Protein AF-A0AB37Q6A2-F1 (afdb_monomer)

Radius of gyration: 14.56 Å; Cα contacts (8 Å, |Δi|>4): 62; chains: 1; bounding box: 31×30×47 Å

Mean predicted aligned error: 4.29 Å

Organism: Pseudomonas cannabina (NCBI:txid86840)

Structure (mmCIF, N/CA/C/O backbone):
data_AF-A0AB37Q6A2-F1
#
_entry.id   AF-A0AB37Q6A2-F1
#
loop_
_atom_site.group_PDB
_atom_site.id
_atom_site.type_symbol
_atom_site.label_atom_id
_atom_site.label_alt_id
_atom_site.label_comp_id
_atom_site.label_asym_id
_atom_site.label_entity_id
_atom_site.label_seq_id
_atom_site.pdbx_PDB_ins_code
_atom_site.Cartn_x
_atom_site.Cartn_y
_atom_site.Cartn_z
_atom_site.occupancy
_atom_site.B_iso_or_equiv
_atom_site.auth_seq_id
_atom_site.auth_comp_id
_atom_site.auth_asym_id
_atom_site.auth_atom_id
_atom_site.pdbx_PDB_model_num
ATOM 1 N N . MET A 1 1 ? 8.522 12.991 -20.039 1.00 62.66 1 MET A N 1
ATOM 2 C CA . MET A 1 1 ? 8.979 12.088 -18.965 1.00 62.66 1 MET A CA 1
ATOM 3 C C . MET A 1 1 ? 8.057 12.340 -17.795 1.00 62.66 1 MET A C 1
ATOM 5 O O . MET A 1 1 ? 7.852 13.504 -17.479 1.00 62.66 1 MET A O 1
ATOM 9 N N . LEU A 1 2 ? 7.391 11.313 -17.273 1.00 81.38 2 LEU A N 1
ATOM 10 C CA . LEU A 1 2 ? 6.538 11.505 -16.109 1.00 81.38 2 LEU A CA 1
ATOM 11 C C . LEU A 1 2 ? 7.452 11.655 -14.895 1.00 81.38 2 LEU A C 1
ATOM 13 O O . LEU A 1 2 ? 8.230 10.747 -14.617 1.00 81.38 2 LEU A O 1
ATOM 17 N N . ASP A 1 3 ? 7.410 12.824 -14.267 1.00 86.38 3 ASP A N 1
ATOM 18 C CA . ASP A 1 3 ? 8.302 13.168 -13.167 1.00 86.38 3 ASP A CA 1
ATOM 19 C C . ASP A 1 3 ? 7.565 13.036 -11.831 1.00 86.38 3 ASP A C 1
ATOM 21 O O . ASP A 1 3 ? 6.383 13.392 -11.710 1.00 86.38 3 ASP A O 1
ATOM 25 N N . LEU A 1 4 ? 8.259 12.478 -10.846 1.00 92.56 4 LEU A N 1
ATOM 26 C CA . LEU A 1 4 ? 7.793 12.361 -9.470 1.00 92.56 4 LEU A CA 1
ATOM 27 C C . LEU A 1 4 ? 8.677 13.248 -8.601 1.00 92.56 4 LEU A C 1
ATOM 29 O O . LEU A 1 4 ? 9.890 13.314 -8.792 1.00 92.56 4 LEU A O 1
ATOM 33 N N . SER A 1 5 ? 8.085 13.897 -7.606 1.00 95.62 5 SER A N 1
ATOM 34 C CA . SER A 1 5 ? 8.874 14.637 -6.630 1.00 95.62 5 SER A CA 1
ATOM 35 C C . SER A 1 5 ? 9.768 13.686 -5.825 1.00 95.62 5 SER A C 1
ATOM 37 O O . SER A 1 5 ? 9.467 12.501 -5.636 1.00 95.62 5 SER A O 1
ATOM 39 N N . ALA A 1 6 ? 10.872 14.216 -5.294 1.00 96.00 6 ALA A N 1
ATOM 40 C CA . ALA A 1 6 ? 11.743 13.459 -4.395 1.00 96.00 6 ALA A CA 1
ATOM 41 C C . ALA A 1 6 ? 10.975 12.923 -3.170 1.00 96.00 6 ALA A C 1
ATOM 43 O O . ALA A 1 6 ? 11.230 11.810 -2.713 1.00 96.00 6 ALA A O 1
ATOM 44 N N . GLU A 1 7 ? 9.993 13.685 -2.685 1.00 96.62 7 GLU A N 1
ATOM 45 C CA . GLU A 1 7 ? 9.123 13.291 -1.579 1.00 96.62 7 GLU A CA 1
ATOM 46 C C . GLU A 1 7 ? 8.216 12.110 -1.955 1.00 96.62 7 GLU A C 1
ATOM 48 O O . GLU A 1 7 ? 8.157 11.133 -1.210 1.00 96.62 7 GLU A O 1
ATOM 53 N N . GLN A 1 8 ? 7.585 12.132 -3.137 1.00 97.25 8 GLN A N 1
ATOM 54 C CA . GLN A 1 8 ? 6.789 11.002 -3.635 1.00 97.25 8 GLN A CA 1
ATOM 55 C C . GLN A 1 8 ? 7.632 9.729 -3.718 1.00 97.25 8 GLN A C 1
ATOM 57 O O . GLN A 1 8 ? 7.200 8.670 -3.262 1.00 97.25 8 GLN A O 1
ATOM 62 N N . HIS A 1 9 ? 8.857 9.834 -4.241 1.00 97.44 9 HIS A N 1
ATOM 63 C CA . HIS A 1 9 ? 9.798 8.718 -4.277 1.00 97.44 9 HIS A CA 1
ATOM 64 C C . HIS A 1 9 ? 10.149 8.203 -2.881 1.00 97.44 9 HIS A C 1
ATOM 66 O O . HIS A 1 9 ? 10.122 6.995 -2.647 1.00 97.44 9 HIS A O 1
ATOM 72 N N . GLN A 1 10 ? 10.467 9.098 -1.946 1.00 98.06 10 GLN A N 1
ATOM 73 C CA . GLN A 1 10 ? 10.844 8.725 -0.588 1.00 98.06 10 GLN A CA 1
ATOM 74 C C . GLN A 1 10 ? 9.695 8.027 0.146 1.00 98.06 10 GLN A C 1
ATOM 76 O O . GLN A 1 10 ? 9.893 6.950 0.710 1.00 98.06 10 GLN A O 1
ATOM 81 N N . LEU A 1 11 ? 8.493 8.601 0.114 1.00 98.31 11 LEU A N 1
ATOM 82 C CA . LEU A 1 11 ? 7.320 8.041 0.782 1.00 98.31 11 LEU A CA 1
ATOM 83 C C . LEU A 1 11 ? 6.902 6.707 0.154 1.00 98.31 11 LEU A C 1
ATOM 85 O O . LEU A 1 11 ? 6.666 5.733 0.873 1.00 98.31 11 LEU A O 1
ATOM 89 N N . ALA A 1 12 ? 6.892 6.622 -1.182 1.00 97.94 12 ALA A N 1
ATOM 90 C CA . ALA A 1 12 ? 6.598 5.377 -1.880 1.00 97.94 12 ALA A CA 1
ATOM 91 C C . ALA A 1 12 ? 7.616 4.283 -1.532 1.00 97.94 12 ALA A C 1
ATOM 93 O O . ALA A 1 12 ? 7.237 3.137 -1.275 1.00 97.94 12 ALA A O 1
ATOM 94 N N . LYS A 1 13 ? 8.902 4.643 -1.451 1.00 98.19 13 LYS A N 1
ATOM 95 C CA . LYS A 1 13 ? 9.971 3.728 -1.052 1.00 98.19 13 LYS A CA 1
ATOM 96 C C . LYS A 1 13 ? 9.806 3.243 0.388 1.00 98.19 13 LYS A C 1
ATOM 98 O O . LYS A 1 13 ? 9.982 2.057 0.630 1.00 98.19 13 LYS A O 1
ATOM 103 N N . ILE A 1 14 ? 9.435 4.109 1.332 1.00 98.25 14 ILE A N 1
ATOM 104 C CA . ILE A 1 14 ? 9.215 3.724 2.737 1.00 98.25 14 ILE A CA 1
ATOM 105 C C . ILE A 1 14 ? 8.147 2.625 2.842 1.00 98.25 14 ILE A C 1
ATOM 107 O O . ILE A 1 14 ? 8.382 1.586 3.464 1.00 98.25 14 ILE A O 1
ATOM 111 N N . VAL A 1 15 ? 6.997 2.819 2.190 1.00 98.31 15 VAL A N 1
ATOM 112 C CA . VAL A 1 15 ? 5.901 1.834 2.189 1.00 98.31 15 VAL A CA 1
ATOM 113 C C . VAL A 1 15 ? 6.318 0.557 1.453 1.00 98.31 15 VAL A C 1
ATOM 115 O O . VAL A 1 15 ? 6.055 -0.554 1.917 1.00 98.31 15 VAL A O 1
ATOM 118 N N . HIS A 1 16 ? 7.010 0.702 0.321 1.00 98.38 16 HIS A N 1
ATOM 119 C CA . HIS A 1 16 ? 7.541 -0.419 -0.446 1.00 98.38 16 HIS A CA 1
ATOM 120 C C . HIS A 1 16 ? 8.513 -1.278 0.366 1.00 98.38 16 HIS A C 1
ATOM 122 O O . HIS A 1 16 ? 8.359 -2.498 0.412 1.00 98.38 16 HIS A O 1
ATOM 128 N N . ASP A 1 17 ? 9.509 -0.662 1.000 1.00 98.38 17 ASP A N 1
ATOM 129 C CA . ASP A 1 17 ? 10.526 -1.343 1.797 1.00 98.38 17 ASP A CA 1
ATOM 130 C C . ASP A 1 17 ? 9.882 -2.084 2.969 1.00 98.38 17 ASP A C 1
ATOM 132 O O . ASP A 1 17 ? 10.273 -3.209 3.270 1.00 98.38 17 ASP A O 1
ATOM 136 N N . TYR A 1 18 ? 8.873 -1.487 3.613 1.00 98.19 18 TYR A N 1
ATOM 137 C CA . TYR A 1 18 ? 8.100 -2.147 4.661 1.00 98.19 18 TYR A CA 1
ATOM 138 C C . TYR A 1 18 ? 7.380 -3.393 4.139 1.00 98.19 18 TYR A C 1
ATOM 140 O O . TYR A 1 18 ? 7.605 -4.494 4.641 1.00 98.19 18 TYR A O 1
ATOM 148 N N . ALA A 1 19 ? 6.572 -3.244 3.087 1.00 97.56 19 ALA A N 1
ATOM 149 C CA . ALA A 1 19 ? 5.820 -4.350 2.500 1.00 97.56 19 ALA A CA 1
ATOM 150 C C . ALA A 1 19 ? 6.727 -5.448 1.908 1.00 97.56 19 ALA A C 1
ATOM 152 O O . ALA A 1 19 ? 6.317 -6.605 1.800 1.00 97.56 19 ALA A O 1
ATOM 153 N N . SER A 1 20 ? 7.966 -5.106 1.543 1.00 97.88 20 SER A N 1
ATOM 154 C CA . SER A 1 20 ? 8.982 -6.045 1.049 1.00 97.88 20 SER A CA 1
ATOM 155 C C . SER A 1 20 ? 9.519 -6.990 2.121 1.00 97.88 20 SER A C 1
ATOM 157 O O . SER A 1 20 ? 10.056 -8.039 1.775 1.00 97.88 20 SER A O 1
ATOM 159 N N . ARG A 1 21 ? 9.377 -6.652 3.411 1.00 97.69 21 ARG A N 1
ATOM 160 C CA . ARG A 1 21 ? 9.875 -7.481 4.524 1.00 97.69 21 ARG A CA 1
ATOM 161 C C . ARG A 1 21 ? 9.113 -8.795 4.671 1.00 97.69 21 ARG A C 1
ATOM 163 O O . ARG A 1 21 ? 9.624 -9.718 5.297 1.00 97.69 21 ARG A O 1
ATOM 170 N N . PHE A 1 22 ? 7.912 -8.881 4.102 1.00 97.12 22 PHE A N 1
ATOM 171 C CA . PHE A 1 22 ? 7.010 -10.009 4.295 1.00 97.12 22 PHE A CA 1
ATOM 172 C C . PHE A 1 22 ? 6.823 -10.800 2.996 1.00 97.12 22 PHE A C 1
ATOM 174 O O . PHE A 1 22 ? 6.587 -10.201 1.939 1.00 97.12 22 PHE A O 1
ATOM 181 N N . PRO A 1 23 ? 6.869 -12.142 3.035 1.00 96.12 23 PRO A N 1
ATOM 182 C CA . PRO A 1 23 ? 6.603 -12.972 1.863 1.00 96.12 23 PRO A CA 1
ATOM 183 C C . PRO A 1 23 ? 5.140 -12.846 1.420 1.00 96.12 23 PRO A C 1
ATOM 185 O O . PRO A 1 23 ? 4.276 -12.487 2.215 1.00 96.12 23 PRO A O 1
ATOM 188 N N . SER A 1 24 ? 4.852 -13.137 0.149 1.00 93.69 24 SER A N 1
ATOM 189 C CA . SER A 1 24 ? 3.488 -13.157 -0.408 1.00 93.69 24 SER A CA 1
ATOM 190 C C . SER A 1 24 ? 2.759 -14.456 -0.044 1.00 93.69 24 SER A C 1
ATOM 192 O O . SER A 1 24 ? 2.503 -15.295 -0.902 1.00 93.69 24 SER A O 1
ATOM 194 N N . THR A 1 25 ? 2.492 -14.629 1.247 1.00 95.62 25 THR A N 1
ATOM 195 C CA . THR A 1 25 ? 1.760 -15.749 1.852 1.00 95.62 25 THR A CA 1
ATOM 196 C C . THR A 1 25 ? 0.749 -15.198 2.853 1.00 95.62 25 THR A C 1
ATOM 198 O O . THR A 1 25 ? 0.934 -14.091 3.349 1.00 95.62 25 THR A O 1
ATOM 201 N N . GLU A 1 26 ? -0.256 -15.984 3.233 1.00 92.81 26 GLU A N 1
ATOM 202 C CA . GLU A 1 26 ? -1.257 -15.585 4.239 1.00 92.81 26 GLU A CA 1
ATOM 203 C C . GLU A 1 26 ? -0.622 -15.143 5.573 1.00 92.81 26 GLU A C 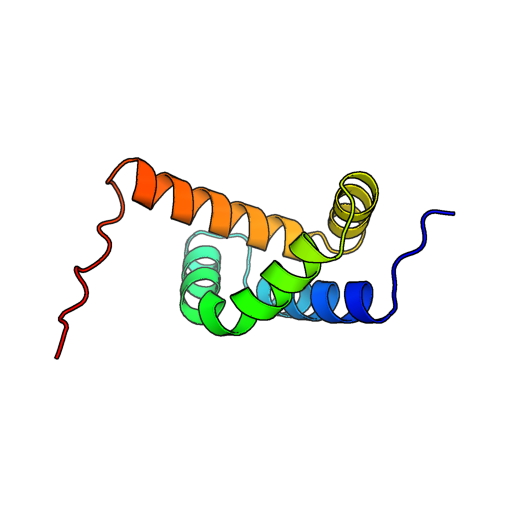1
ATOM 205 O O . GLU A 1 26 ? -1.005 -14.132 6.167 1.00 92.81 26 GLU A O 1
ATOM 210 N N . SER A 1 27 ? 0.418 -15.858 6.016 1.00 95.38 27 SER A N 1
ATOM 211 C CA . SER A 1 27 ? 1.198 -15.486 7.200 1.00 95.38 27 SER A CA 1
ATOM 212 C C . SER A 1 27 ? 1.913 -14.145 7.026 1.00 95.38 27 SER A C 1
ATOM 214 O O . SER A 1 27 ? 1.892 -13.315 7.931 1.00 95.38 27 SER A O 1
ATOM 216 N N . GLY A 1 28 ? 2.506 -13.904 5.855 1.00 96.25 28 GLY A N 1
ATOM 217 C CA . GLY A 1 28 ? 3.176 -12.648 5.538 1.00 96.25 28 GLY A CA 1
ATOM 218 C C . GLY A 1 28 ? 2.201 -11.479 5.388 1.00 96.25 28 GLY A C 1
ATOM 219 O O . GLY A 1 28 ? 2.507 -10.374 5.824 1.00 96.25 28 GLY A O 1
ATOM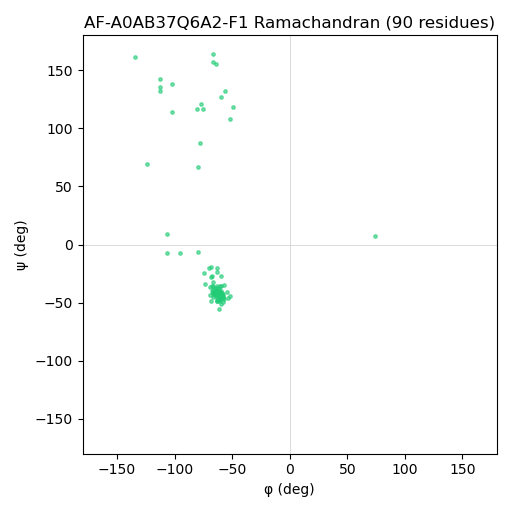 220 N N . ASP A 1 29 ? 1.014 -11.715 4.829 1.00 94.31 29 ASP A N 1
ATOM 221 C CA . ASP A 1 29 ? -0.061 -10.723 4.740 1.00 94.31 29 ASP A CA 1
ATOM 222 C C . ASP A 1 29 ? -0.569 -10.329 6.133 1.00 94.31 29 ASP A C 1
ATOM 224 O O . ASP A 1 29 ? -0.727 -9.143 6.420 1.00 94.31 29 ASP A O 1
ATOM 228 N N . SER A 1 30 ? -0.726 -11.302 7.033 1.00 93.31 30 SER A N 1
ATOM 229 C CA . SER A 1 30 ? -1.085 -11.047 8.433 1.00 93.31 30 SER A CA 1
ATOM 230 C C . SER A 1 30 ? -0.027 -10.198 9.148 1.00 93.31 30 SER A C 1
ATOM 232 O O . SER A 1 30 ? -0.361 -9.227 9.825 1.00 93.31 30 SER A O 1
ATOM 234 N N . GLN A 1 31 ? 1.259 -10.513 8.956 1.00 95.69 31 GLN A N 1
ATOM 235 C CA . GLN A 1 31 ? 2.369 -9.736 9.523 1.00 95.69 31 GLN A CA 1
ATOM 236 C C . GLN A 1 31 ? 2.447 -8.311 8.951 1.00 95.69 31 GLN A C 1
ATOM 238 O O . GLN A 1 31 ? 2.734 -7.365 9.686 1.00 95.69 31 GLN A O 1
ATOM 243 N N . LEU A 1 32 ? 2.163 -8.149 7.655 1.00 95.88 32 LEU A N 1
ATOM 244 C CA . LEU A 1 32 ? 2.078 -6.846 6.999 1.00 95.88 32 LEU A CA 1
ATOM 245 C C . LEU A 1 32 ? 0.928 -6.012 7.573 1.00 95.88 32 LEU A C 1
ATOM 247 O O . LEU A 1 32 ? 1.106 -4.829 7.837 1.00 95.88 32 LEU A O 1
ATOM 251 N N . LEU A 1 33 ? -0.248 -6.600 7.795 1.00 94.06 33 LEU A N 1
ATOM 252 C CA . LEU A 1 33 ? -1.374 -5.879 8.394 1.00 94.06 33 LEU A CA 1
ATOM 253 C C . LEU A 1 33 ? -1.110 -5.503 9.858 1.00 94.06 33 LEU A C 1
ATOM 255 O O . LEU A 1 33 ? -1.490 -4.420 10.290 1.00 94.06 33 LEU A O 1
ATOM 259 N N . GLN A 1 34 ? -0.418 -6.352 10.619 1.00 93.12 34 GLN A N 1
ATOM 260 C CA . GLN A 1 34 ? -0.165 -6.114 12.043 1.00 93.12 34 GLN A CA 1
ATOM 261 C C . GLN A 1 34 ? 0.628 -4.825 12.315 1.00 93.12 34 GLN A C 1
ATOM 263 O O . GLN A 1 34 ? 0.386 -4.158 13.318 1.00 93.12 34 GLN A O 1
ATOM 268 N N . GLY A 1 35 ? 1.575 -4.475 11.441 1.00 92.19 35 GLY A N 1
ATOM 269 C CA . GLY A 1 35 ? 2.409 -3.277 11.587 1.00 92.19 35 GLY A CA 1
ATOM 270 C C . GLY A 1 35 ? 2.052 -2.141 10.627 1.00 92.19 35 GLY A C 1
ATOM 271 O O . GLY A 1 35 ? 2.824 -1.192 10.517 1.00 92.19 35 GLY A O 1
ATOM 272 N N . CYS A 1 36 ? 0.938 -2.232 9.889 1.00 93.81 36 CYS A N 1
ATOM 273 C CA . CYS A 1 36 ? 0.671 -1.298 8.796 1.00 93.81 36 CYS A CA 1
ATOM 274 C C . CYS A 1 36 ? 0.403 0.132 9.279 1.00 93.81 36 CYS A C 1
ATOM 276 O O . CYS A 1 36 ? 0.684 1.068 8.533 1.00 93.81 36 CYS A O 1
ATOM 278 N N . TYR A 1 37 ? -0.111 0.298 10.507 1.00 93.25 37 TYR A N 1
ATOM 279 C CA . TYR A 1 37 ? -0.525 1.583 11.082 1.00 93.25 37 TYR A CA 1
ATOM 280 C C . TYR A 1 37 ? 0.568 2.659 10.980 1.00 93.25 37 TYR A C 1
ATOM 282 O O . TYR A 1 37 ? 0.294 3.763 10.5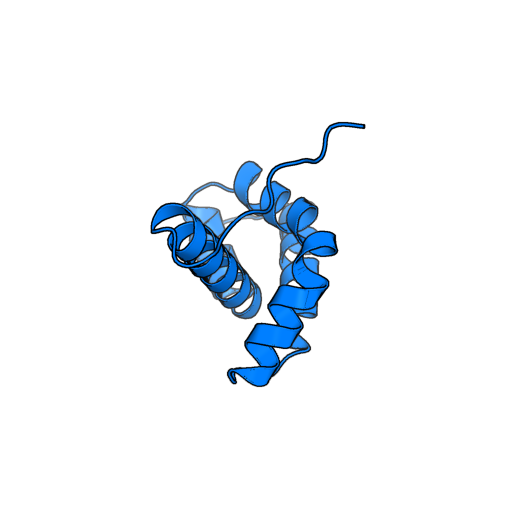10 1.00 93.25 37 TYR A O 1
ATOM 290 N N . ASP A 1 38 ? 1.817 2.304 11.293 1.00 95.75 38 ASP A N 1
ATOM 291 C CA . ASP A 1 38 ? 2.969 3.219 11.255 1.00 95.75 38 ASP A CA 1
ATOM 292 C C . ASP A 1 38 ? 3.274 3.756 9.843 1.00 95.75 38 ASP A C 1
ATOM 294 O O . ASP A 1 38 ? 3.911 4.796 9.683 1.00 95.75 38 ASP A O 1
ATOM 298 N N . TYR A 1 39 ? 2.800 3.063 8.804 1.00 97.00 39 TYR A N 1
ATOM 299 C CA . TYR A 1 39 ? 3.045 3.386 7.398 1.00 97.00 39 TYR A CA 1
ATOM 300 C C . TYR A 1 39 ? 1.813 3.976 6.696 1.00 97.00 39 TYR A C 1
ATOM 302 O O . TYR A 1 39 ? 1.937 4.458 5.568 1.00 97.00 39 TYR A O 1
ATOM 310 N N . ILE A 1 40 ? 0.639 3.997 7.349 1.00 95.12 40 ILE A N 1
ATOM 311 C CA . ILE A 1 40 ? -0.600 4.558 6.781 1.00 95.12 40 ILE A CA 1
ATOM 312 C C . ILE A 1 40 ? -0.436 6.036 6.444 1.00 95.12 40 ILE A C 1
ATOM 314 O O . ILE A 1 40 ? -0.903 6.468 5.393 1.00 95.12 40 ILE A O 1
ATOM 318 N N . LEU A 1 41 ? 0.246 6.811 7.293 1.00 96.94 41 LEU A N 1
ATOM 319 C CA . LEU A 1 41 ? 0.443 8.239 7.041 1.00 96.94 41 LEU A CA 1
ATOM 320 C C . LEU A 1 41 ? 1.269 8.476 5.769 1.00 96.94 41 LEU A C 1
ATOM 322 O O . LEU A 1 41 ? 0.847 9.240 4.904 1.00 96.94 41 LEU A O 1
ATOM 326 N N . ALA A 1 42 ? 2.397 7.775 5.622 1.00 97.81 42 ALA A N 1
ATOM 327 C CA . ALA A 1 42 ? 3.234 7.871 4.427 1.00 97.81 42 ALA A CA 1
ATOM 328 C C . ALA A 1 42 ? 2.477 7.402 3.175 1.00 97.81 42 ALA A C 1
ATOM 330 O O . ALA A 1 42 ? 2.522 8.056 2.136 1.00 97.81 42 ALA A O 1
ATOM 331 N N . PHE A 1 43 ? 1.725 6.303 3.28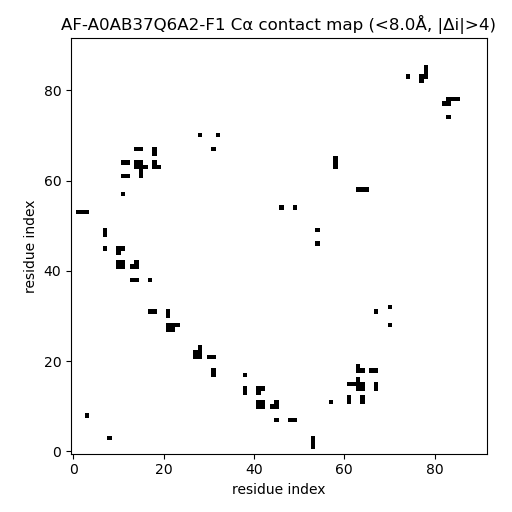3 1.00 97.75 43 PHE A N 1
ATOM 332 C CA . PHE A 1 43 ? 0.888 5.807 2.195 1.00 97.75 43 PHE A CA 1
ATOM 333 C C . PHE A 1 43 ? -0.180 6.827 1.779 1.00 97.75 43 PHE A C 1
ATOM 335 O O . PHE A 1 43 ? -0.318 7.122 0.593 1.00 97.75 43 PHE A O 1
ATOM 342 N N . LYS A 1 44 ? -0.883 7.431 2.743 1.00 97.19 44 LYS A N 1
ATOM 343 C CA . LYS A 1 44 ? -1.864 8.491 2.490 1.00 97.19 44 LYS A CA 1
ATOM 344 C C . LYS A 1 44 ? -1.229 9.691 1.789 1.00 97.19 44 LYS A C 1
ATOM 346 O O . LYS A 1 44 ? -1.797 10.184 0.824 1.00 97.19 44 LYS A O 1
ATOM 351 N N . GLN A 1 45 ? -0.046 10.124 2.217 1.00 97.94 45 GLN A N 1
ATOM 352 C CA . GLN A 1 45 ? 0.661 11.235 1.575 1.00 97.94 45 GLN A CA 1
ATOM 353 C C . GLN A 1 45 ? 1.047 10.923 0.122 1.00 97.94 45 GLN A C 1
ATOM 355 O O . GLN A 1 45 ? 0.961 11.809 -0.726 1.00 97.94 45 GLN A O 1
ATOM 360 N N . VAL A 1 46 ? 1.408 9.675 -0.203 1.00 97.50 46 VAL A N 1
ATOM 361 C CA . VAL A 1 46 ? 1.614 9.257 -1.602 1.00 97.50 46 VAL A CA 1
ATOM 362 C C . VAL A 1 46 ? 0.325 9.411 -2.407 1.00 97.50 46 VAL A C 1
ATOM 364 O O . VAL A 1 46 ? 0.367 9.979 -3.495 1.00 97.50 46 VAL A O 1
ATOM 367 N N . LEU A 1 47 ? -0.812 8.951 -1.876 1.00 96.69 47 LEU A N 1
ATOM 368 C CA . LEU A 1 47 ? -2.108 9.064 -2.552 1.00 96.69 47 LEU A CA 1
ATOM 369 C C . LEU A 1 47 ? -2.532 10.525 -2.748 1.00 96.69 47 LEU A C 1
ATOM 371 O O . LEU A 1 47 ? -2.918 10.907 -3.848 1.00 96.69 47 LEU A O 1
ATOM 375 N N . ASP A 1 48 ? -2.426 11.341 -1.699 1.00 97.62 48 ASP A N 1
ATOM 376 C CA . ASP A 1 48 ? -2.877 12.735 -1.698 1.00 97.62 48 ASP A CA 1
ATOM 377 C C . ASP A 1 48 ? -2.013 13.628 -2.614 1.00 97.62 48 ASP A C 1
ATOM 379 O O . ASP A 1 48 ? -2.499 14.625 -3.147 1.00 97.62 48 ASP A O 1
ATOM 383 N N . SER A 1 49 ? -0.735 13.280 -2.812 1.00 96.25 49 SER A N 1
ATOM 384 C CA . SER A 1 49 ? 0.216 14.068 -3.614 1.00 96.25 49 SER A CA 1
ATOM 385 C C . SER A 1 49 ? 0.345 13.615 -5.069 1.00 96.25 49 SER A C 1
ATOM 387 O O . SER A 1 49 ? 1.021 14.282 -5.854 1.00 96.25 49 SER A O 1
ATOM 389 N N . SER A 1 50 ? -0.272 12.495 -5.454 1.00 96.81 50 SER A N 1
ATOM 390 C CA . SER A 1 50 ? -0.065 11.882 -6.768 1.00 96.81 50 SER A CA 1
ATOM 391 C C . SER A 1 50 ? -1.315 11.940 -7.637 1.00 96.81 50 SER A C 1
ATOM 393 O O . SER A 1 50 ? -2.406 11.539 -7.242 1.00 96.81 50 SER A O 1
ATOM 395 N N . SER A 1 51 ? -1.147 12.372 -8.886 1.00 96.00 51 SER A N 1
ATOM 396 C CA . SER A 1 51 ? -2.176 12.186 -9.912 1.00 96.00 51 SER A CA 1
ATOM 397 C C . SER A 1 51 ? -2.358 10.703 -10.256 1.00 96.00 51 SER A C 1
ATOM 399 O O . SER A 1 51 ? -1.480 9.878 -10.005 1.00 96.00 51 SER A O 1
ATOM 401 N N . LYS A 1 52 ? -3.467 10.355 -10.920 1.00 94.00 52 LYS A N 1
ATOM 402 C CA . LYS A 1 52 ? -3.729 8.974 -11.364 1.00 94.00 52 LYS A CA 1
ATOM 403 C C . LYS A 1 52 ? -2.579 8.388 -12.196 1.00 94.00 52 LYS A C 1
ATOM 405 O O . LYS A 1 52 ? -2.126 7.286 -11.921 1.00 94.00 52 LYS A O 1
ATOM 410 N N . VAL A 1 53 ? -2.064 9.152 -13.161 1.00 95.69 53 VAL A N 1
ATOM 411 C CA . VAL A 1 53 ? -0.965 8.694 -14.030 1.00 95.69 53 VAL A CA 1
ATOM 412 C C . VAL A 1 53 ? 0.336 8.520 -13.232 1.00 95.69 53 VAL A C 1
ATOM 414 O O . VAL A 1 53 ? 1.101 7.591 -13.483 1.00 95.69 53 VAL A O 1
ATOM 417 N N . GLN A 1 54 ? 0.583 9.380 -12.237 1.00 96.19 54 GLN A N 1
ATOM 418 C CA . GLN A 1 54 ? 1.716 9.216 -11.325 1.00 96.19 54 GLN A CA 1
ATOM 419 C C . GLN A 1 54 ? 1.559 7.986 -10.432 1.00 96.19 54 GLN A C 1
ATOM 421 O O . GLN A 1 54 ? 2.529 7.258 -10.255 1.00 96.19 54 GLN A O 1
ATOM 426 N N . MET A 1 55 ? 0.355 7.704 -9.932 1.00 96.06 55 MET A N 1
ATOM 427 C CA . MET A 1 55 ? 0.077 6.494 -9.156 1.00 96.06 55 MET A CA 1
ATOM 428 C C . MET A 1 55 ? 0.315 5.219 -9.964 1.00 96.06 55 MET A C 1
ATOM 430 O O . MET A 1 55 ? 0.938 4.290 -9.445 1.00 96.06 55 MET A O 1
ATOM 434 N N . ASP A 1 56 ? -0.112 5.187 -11.229 1.00 95.38 56 ASP A N 1
ATOM 435 C CA . ASP A 1 56 ? 0.157 4.062 -12.132 1.00 95.38 56 ASP A CA 1
ATOM 436 C C . ASP A 1 56 ? 1.672 3.831 -12.265 1.00 95.38 56 ASP A C 1
ATOM 438 O O . ASP A 1 56 ? 2.160 2.708 -12.118 1.00 95.38 56 ASP A O 1
ATOM 442 N N . TYR A 1 57 ? 2.444 4.905 -12.450 1.00 95.50 57 TYR A N 1
ATOM 443 C CA . TYR A 1 57 ? 3.902 4.829 -12.527 1.00 95.50 57 TYR A CA 1
ATOM 444 C C . TYR A 1 57 ? 4.562 4.415 -11.201 1.00 95.50 57 TYR A C 1
ATOM 446 O O . TYR A 1 57 ? 5.451 3.563 -11.200 1.00 95.50 57 TYR A O 1
ATOM 454 N N . ILE A 1 58 ? 4.105 4.946 -10.064 1.00 96.19 58 ILE A N 1
ATOM 455 C CA . ILE A 1 58 ? 4.571 4.555 -8.724 1.00 96.19 58 ILE A CA 1
ATOM 456 C C . ILE A 1 58 ? 4.342 3.059 -8.497 1.00 96.19 58 ILE A C 1
ATOM 458 O O . ILE A 1 58 ? 5.227 2.382 -7.981 1.00 96.19 58 ILE A O 1
ATOM 462 N N . CYS A 1 59 ? 3.196 2.516 -8.912 1.00 95.06 59 CYS A N 1
ATOM 463 C CA . CYS A 1 59 ? 2.897 1.093 -8.749 1.00 95.06 59 CYS A CA 1
ATOM 464 C C . CYS A 1 59 ? 3.807 0.198 -9.605 1.00 95.06 59 CYS A C 1
ATOM 466 O O . CYS A 1 59 ? 4.156 -0.898 -9.166 1.00 95.06 59 CYS A O 1
ATOM 468 N N . LEU A 1 60 ? 4.234 0.669 -10.784 1.00 94.81 60 LEU A N 1
ATOM 469 C CA . LEU A 1 60 ? 5.228 -0.023 -11.612 1.00 94.81 60 LEU A CA 1
ATOM 470 C C . LEU A 1 60 ? 6.628 0.002 -10.978 1.00 94.81 60 LEU A C 1
ATOM 472 O O . LEU A 1 60 ? 7.311 -1.019 -10.972 1.00 94.81 60 LEU A O 1
ATOM 476 N N . GLN A 1 61 ? 7.051 1.147 -10.431 1.00 95.56 61 GLN A N 1
ATOM 477 C CA . GLN A 1 61 ? 8.374 1.304 -9.808 1.0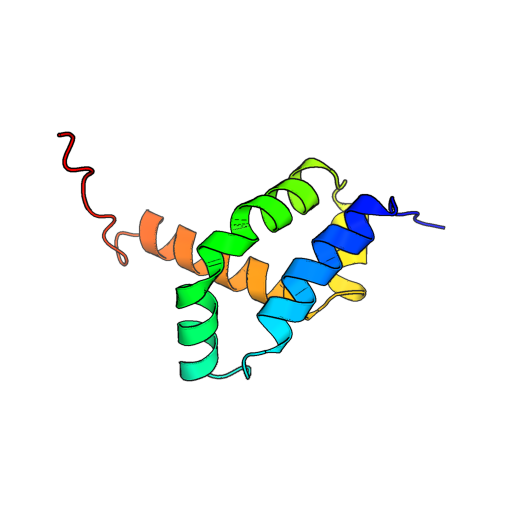0 95.56 61 GLN A CA 1
ATOM 478 C C . GLN A 1 61 ? 8.474 0.613 -8.442 1.00 95.56 61 GLN A C 1
ATOM 480 O O . GLN A 1 61 ? 9.516 0.072 -8.077 1.00 95.56 61 GLN A O 1
ATOM 485 N N . TYR A 1 62 ? 7.377 0.602 -7.687 1.00 97.19 62 TYR A N 1
ATOM 486 C CA . TYR A 1 62 ? 7.316 0.110 -6.318 1.00 97.19 62 TYR A CA 1
ATOM 487 C C . TYR A 1 62 ? 6.237 -0.977 -6.173 1.00 97.19 62 TYR A C 1
ATOM 489 O O . TYR A 1 62 ? 5.261 -0.788 -5.448 1.00 97.19 62 TYR A O 1
ATOM 497 N N . PRO A 1 63 ? 6.415 -2.178 -6.753 1.00 96.56 63 PRO A N 1
ATOM 498 C CA . PRO A 1 63 ? 5.371 -3.212 -6.790 1.00 96.56 63 PRO A CA 1
ATOM 499 C C . PRO A 1 63 ? 4.884 -3.672 -5.404 1.00 96.56 63 PRO A C 1
ATOM 501 O O . PRO A 1 63 ? 3.738 -4.089 -5.238 1.00 96.56 63 PRO A O 1
ATOM 504 N N . ARG A 1 64 ? 5.724 -3.575 -4.366 1.00 97.19 64 ARG A N 1
ATOM 505 C CA . ARG A 1 64 ? 5.321 -3.898 -2.986 1.00 97.19 64 ARG A CA 1
ATOM 506 C C . ARG A 1 64 ? 4.427 -2.834 -2.342 1.00 97.19 64 ARG A C 1
ATOM 508 O O . ARG A 1 64 ? 3.615 -3.195 -1.497 1.00 97.19 64 ARG A O 1
ATOM 515 N N . LEU A 1 65 ? 4.483 -1.579 -2.797 1.00 96.94 65 LEU A N 1
ATOM 516 C CA . LEU A 1 65 ? 3.497 -0.559 -2.427 1.00 96.94 65 LEU A CA 1
ATOM 517 C C . LEU A 1 65 ? 2.120 -0.919 -2.989 1.00 96.94 65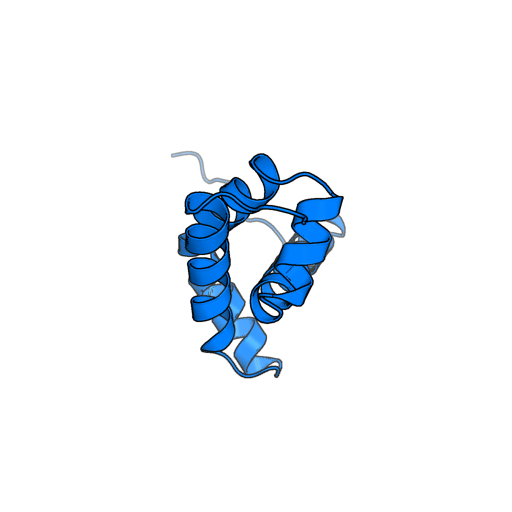 LEU A C 1
ATOM 519 O O . LEU A 1 65 ? 1.127 -0.806 -2.279 1.00 96.94 65 LEU A O 1
ATOM 523 N N . PHE A 1 66 ? 2.051 -1.421 -4.226 1.00 95.88 66 PHE A N 1
ATOM 524 C CA . PHE A 1 66 ? 0.784 -1.882 -4.797 1.00 95.88 66 PHE A CA 1
ATOM 525 C C . PHE A 1 66 ? 0.173 -3.032 -3.984 1.00 95.88 66 PHE A C 1
ATOM 527 O O . PHE A 1 66 ? -1.018 -3.009 -3.680 1.00 95.88 66 PHE A O 1
ATOM 534 N N . ARG A 1 67 ? 0.989 -4.003 -3.547 1.00 95.94 67 ARG A N 1
ATOM 535 C CA . ARG A 1 67 ? 0.526 -5.048 -2.615 1.00 95.94 67 ARG A CA 1
ATOM 536 C C . ARG A 1 67 ? -0.015 -4.447 -1.316 1.00 95.94 67 ARG A C 1
ATOM 538 O O . ARG A 1 67 ? -1.082 -4.855 -0.875 1.00 95.94 67 ARG A O 1
ATOM 545 N N . PHE A 1 68 ? 0.691 -3.486 -0.719 1.00 97.00 68 PHE A N 1
ATOM 546 C CA . PHE A 1 68 ? 0.216 -2.795 0.482 1.00 97.00 68 PHE A CA 1
ATOM 547 C C . PHE A 1 68 ? -1.152 -2.134 0.245 1.00 97.00 68 PHE A C 1
ATOM 549 O O . PHE A 1 68 ? -2.074 -2.345 1.026 1.00 97.00 68 PHE A O 1
ATOM 556 N N . ALA A 1 69 ? -1.319 -1.422 -0.874 1.00 96.12 69 ALA A N 1
ATOM 557 C CA . ALA A 1 69 ? -2.588 -0.805 -1.254 1.00 96.12 69 ALA A CA 1
ATOM 558 C C . ALA A 1 69 ? -3.723 -1.835 -1.378 1.00 96.12 69 ALA A C 1
ATOM 560 O O . ALA A 1 69 ? -4.817 -1.604 -0.867 1.00 96.12 69 ALA A O 1
ATOM 561 N N . LYS A 1 70 ? -3.455 -2.999 -1.985 1.00 95.25 70 LYS A N 1
ATOM 562 C CA . LYS A 1 70 ? -4.427 -4.097 -2.076 1.00 95.25 70 LYS A CA 1
ATOM 563 C C . LYS A 1 70 ? -4.821 -4.666 -0.718 1.00 95.25 70 LYS A C 1
ATOM 565 O O . LYS A 1 70 ? -5.995 -4.947 -0.505 1.00 95.25 70 LYS A O 1
ATOM 570 N N . 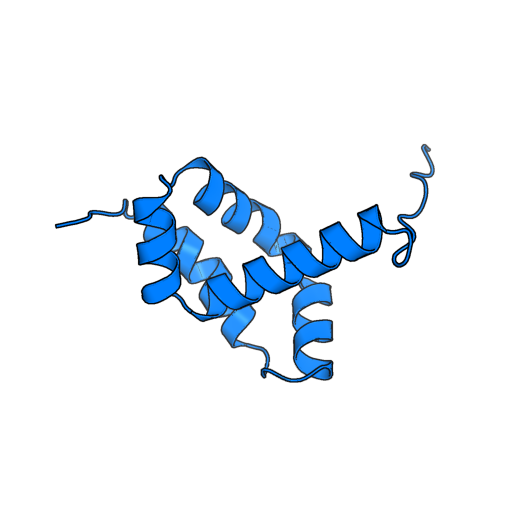MET A 1 71 ? -3.885 -4.771 0.220 1.00 95.75 71 MET A N 1
ATOM 571 C CA . MET A 1 71 ? -4.213 -5.181 1.588 1.00 95.75 71 MET A CA 1
ATOM 572 C C . MET A 1 71 ? -5.102 -4.154 2.298 1.00 95.75 71 MET A C 1
ATOM 574 O O . MET A 1 71 ? -6.031 -4.540 3.002 1.00 95.75 71 MET A O 1
ATOM 578 N N . MET A 1 72 ?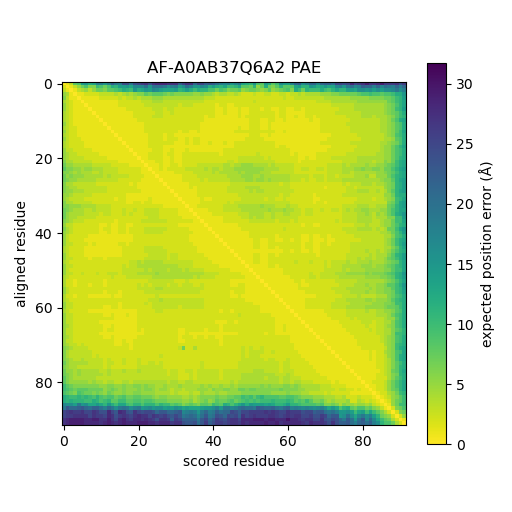 -4.861 -2.856 2.087 1.00 95.38 72 MET A N 1
ATOM 579 C CA . MET A 1 72 ? -5.712 -1.797 2.644 1.00 95.38 72 MET A CA 1
ATOM 580 C C . MET A 1 72 ? -7.117 -1.803 2.033 1.00 95.38 72 MET A C 1
ATOM 58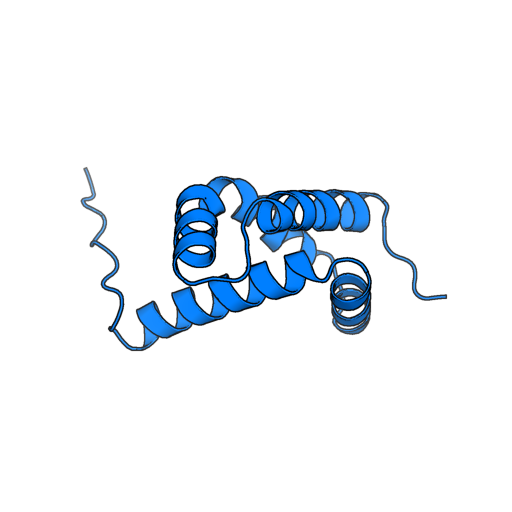2 O O . MET A 1 72 ? -8.095 -1.627 2.754 1.00 95.38 72 MET A O 1
ATOM 586 N N . GLU A 1 73 ? -7.226 -2.047 0.725 1.00 95.25 73 GLU A N 1
ATOM 587 C CA . GLU A 1 73 ? -8.507 -2.209 0.028 1.00 95.25 73 GLU A CA 1
ATOM 588 C C . GLU A 1 73 ? -9.305 -3.390 0.599 1.00 95.25 73 GLU A C 1
ATOM 590 O O . GLU A 1 73 ? -10.470 -3.223 0.951 1.00 95.25 73 GLU A O 1
ATOM 595 N N . LEU A 1 74 ? -8.672 -4.557 0.774 1.00 94.56 74 LEU A N 1
ATOM 596 C CA . LEU A 1 74 ? -9.316 -5.738 1.361 1.00 94.56 74 LEU A CA 1
ATOM 597 C C . LEU A 1 74 ? -9.746 -5.512 2.814 1.00 94.56 74 LEU A C 1
ATOM 599 O O . LEU A 1 74 ? -10.833 -5.934 3.202 1.00 94.56 74 LEU A O 1
ATOM 603 N N . LEU A 1 75 ? -8.921 -4.829 3.611 1.00 93.25 75 LEU A N 1
ATOM 604 C CA . LEU A 1 75 ? -9.264 -4.462 4.984 1.00 93.25 75 LEU A CA 1
ATOM 605 C C . LEU A 1 75 ? -10.495 -3.547 5.019 1.00 93.25 75 LEU A C 1
ATOM 607 O O . LEU A 1 75 ? -11.438 -3.811 5.763 1.00 93.25 75 LEU A O 1
ATOM 611 N N . ALA A 1 76 ? -10.507 -2.496 4.194 1.00 93.06 76 ALA A N 1
ATOM 612 C CA . ALA A 1 76 ? -11.626 -1.565 4.103 1.00 93.06 76 ALA A CA 1
ATOM 613 C C . ALA A 1 76 ? -12.910 -2.256 3.619 1.00 93.06 76 ALA A C 1
ATOM 615 O O . ALA A 1 76 ? -13.974 -2.031 4.192 1.00 93.06 76 ALA A O 1
ATOM 616 N N . GLN A 1 77 ? -12.804 -3.137 2.620 1.00 96.00 77 GLN A N 1
ATOM 617 C CA . GLN A 1 77 ? -13.924 -3.933 2.124 1.00 96.00 77 GLN A CA 1
ATOM 618 C C . GLN A 1 77 ? -14.462 -4.875 3.207 1.00 96.00 77 GLN A C 1
ATOM 620 O O . GLN A 1 77 ? -15.662 -4.907 3.449 1.00 96.00 77 GLN A O 1
ATOM 625 N N . GLY A 1 78 ? -13.583 -5.575 3.933 1.00 95.12 78 GLY A N 1
ATOM 626 C CA . GLY A 1 78 ? -13.982 -6.446 5.039 1.00 95.12 78 GLY A CA 1
ATOM 627 C C . GLY A 1 78 ? -14.716 -5.698 6.155 1.00 95.12 78 GLY A C 1
ATOM 628 O O . GLY A 1 78 ? -15.654 -6.241 6.737 1.00 95.12 78 GLY A O 1
ATOM 629 N N . ILE A 1 79 ? -14.333 -4.447 6.430 1.00 93.81 79 ILE A N 1
ATOM 630 C CA . ILE A 1 79 ? -15.057 -3.565 7.357 1.00 93.81 79 ILE A CA 1
ATOM 631 C C . ILE A 1 79 ? -16.421 -3.167 6.778 1.00 93.81 79 ILE A C 1
ATOM 633 O O . ILE A 1 79 ? -17.431 -3.271 7.473 1.00 93.81 79 ILE A O 1
ATOM 637 N N . ALA A 1 80 ? -16.464 -2.729 5.517 1.00 94.81 80 ALA A N 1
ATOM 638 C CA . ALA A 1 80 ? -17.692 -2.293 4.851 1.00 94.81 80 ALA A CA 1
ATOM 639 C C . ALA A 1 80 ? -18.738 -3.417 4.747 1.00 94.81 80 ALA A C 1
ATOM 641 O O . ALA A 1 80 ? -19.925 -3.174 4.961 1.00 94.81 80 ALA A O 1
ATOM 642 N N . ASP A 1 81 ? -18.291 -4.648 4.497 1.00 96.12 81 ASP A N 1
ATOM 643 C CA . ASP A 1 81 ? -19.136 -5.843 4.409 1.00 96.12 81 ASP A CA 1
ATOM 644 C C . ASP A 1 81 ? -19.532 -6.405 5.786 1.00 96.12 81 ASP A C 1
ATOM 646 O O . ASP A 1 81 ? -20.309 -7.356 5.877 1.00 96.12 81 ASP A O 1
ATOM 650 N N . GLY A 1 82 ? -18.990 -5.855 6.878 1.00 93.56 82 GLY A N 1
ATOM 651 C CA . GLY A 1 82 ? -19.245 -6.320 8.243 1.00 93.56 82 GLY A CA 1
ATOM 652 C C . GLY A 1 82 ? -18.547 -7.634 8.616 1.00 93.56 82 GLY A C 1
ATOM 653 O O . GLY A 1 82 ? -18.787 -8.162 9.704 1.00 93.56 82 GLY A O 1
ATOM 654 N N . VAL A 1 83 ? -17.663 -8.155 7.757 1.00 95.19 83 VAL A N 1
ATOM 655 C CA . VAL A 1 83 ? -16.812 -9.325 8.045 1.00 95.19 83 VAL A CA 1
ATOM 656 C C . VAL A 1 83 ? -15.809 -8.994 9.153 1.00 95.19 83 VAL A C 1
ATOM 658 O O . VAL A 1 83 ? -15.578 -9.800 10.052 1.00 95.19 83 VAL A O 1
ATOM 661 N N . ILE A 1 84 ? -15.240 -7.787 9.113 1.00 91.50 84 ILE A N 1
ATOM 662 C CA . ILE A 1 84 ? -14.324 -7.259 10.123 1.00 91.50 84 ILE A CA 1
ATOM 663 C C . ILE A 1 84 ? -15.096 -6.278 11.000 1.00 91.50 84 ILE A C 1
ATOM 665 O O . ILE A 1 84 ? -15.518 -5.211 10.560 1.00 91.50 84 ILE A O 1
ATOM 669 N N . GLN A 1 85 ? -15.263 -6.635 12.270 1.00 90.56 85 GLN A N 1
ATOM 670 C CA . GLN A 1 85 ? -15.916 -5.777 13.250 1.00 90.56 85 GLN A CA 1
ATOM 671 C C . GLN A 1 85 ? -14.922 -4.735 13.763 1.00 90.56 85 GLN A C 1
ATOM 673 O O . GLN A 1 85 ? -13.930 -5.079 14.407 1.00 90.56 85 GLN A O 1
ATOM 678 N N . VAL A 1 86 ? -15.197 -3.457 13.504 1.00 85.38 86 VAL A N 1
ATOM 679 C CA . VAL A 1 86 ? -14.447 -2.355 14.114 1.00 85.38 86 VAL A CA 1
ATOM 680 C C . VAL A 1 86 ? -14.933 -2.202 15.557 1.00 85.38 86 VAL A C 1
ATOM 682 O O . VAL A 1 86 ? -16.130 -1.975 15.767 1.00 85.38 86 VAL A O 1
ATOM 685 N N . PRO A 1 87 ? -14.056 -2.336 16.570 1.00 84.94 87 PRO A N 1
ATOM 686 C CA . PRO A 1 87 ? -14.448 -2.102 17.951 1.00 84.94 87 PRO A CA 1
ATOM 687 C C . PRO A 1 87 ? -15.023 -0.693 18.089 1.00 84.94 87 PRO A C 1
ATOM 689 O O . PRO A 1 87 ? -14.421 0.273 17.622 1.00 84.94 87 PRO A O 1
ATOM 692 N N . LYS A 1 88 ? -16.182 -0.562 18.740 1.00 78.81 88 LYS A N 1
ATOM 693 C CA . LYS A 1 88 ? -16.711 0.759 19.090 1.00 78.81 88 LYS A CA 1
ATOM 694 C C . LYS A 1 88 ? -15.680 1.444 19.984 1.00 78.81 88 LYS A C 1
ATOM 696 O O . LYS A 1 88 ? -15.251 0.844 20.977 1.00 78.81 88 LYS A O 1
ATOM 701 N N . GLU A 1 89 ? -15.275 2.663 19.627 1.00 69.25 89 GLU A N 1
ATOM 702 C CA . GLU A 1 89 ? -14.460 3.496 20.508 1.00 69.25 89 GLU A CA 1
ATOM 703 C C . GLU A 1 89 ? -15.116 3.502 21.885 1.00 69.25 89 GLU A C 1
ATOM 705 O O . GLU A 1 89 ? -16.270 3.900 22.048 1.00 69.25 89 GLU A O 1
ATOM 710 N N . HIS A 1 90 ? -14.392 3.010 22.883 1.00 58.22 90 HIS A N 1
ATOM 711 C CA . HIS A 1 90 ? -14.773 3.264 24.256 1.00 58.22 90 HIS A CA 1
ATOM 712 C C . HIS A 1 90 ? -14.307 4.693 24.514 1.00 58.22 90 HIS A C 1
ATOM 714 O O . HIS A 1 90 ? -13.162 4.891 24.916 1.00 58.22 90 HIS A O 1
ATOM 720 N N . SER A 1 91 ? -15.151 5.684 24.197 1.00 47.00 91 SER A N 1
ATOM 721 C CA . SER A 1 91 ? -14.955 7.050 24.681 1.00 47.00 91 SER A CA 1
ATOM 722 C C . SER A 1 91 ? -14.775 6.961 26.196 1.00 47.00 91 SER A C 1
ATOM 724 O O . SER A 1 91 ? -15.711 6.598 26.911 1.00 47.00 91 SER A O 1
ATOM 726 N N . LYS A 1 92 ? -13.548 7.181 26.663 1.00 43.59 92 LYS A N 1
ATOM 727 C CA . LYS A 1 92 ? -13.281 7.498 28.062 1.00 43.59 92 LYS A CA 1
ATOM 728 C C . LYS A 1 92 ? -13.418 8.995 28.253 1.00 43.59 92 LYS A C 1
ATOM 730 O O . LYS A 1 92 ? -12.999 9.728 27.331 1.00 43.59 92 LYS A O 1
#

Solvent-accessible surface area (backbone atoms only — not comparable to full-atom values): 5337 Å² total; per-residue (Å²): 131,95,82,76,54,72,64,50,52,52,33,44,45,55,41,16,58,57,43,60,75,38,58,101,41,75,72,25,49,52,56,48,61,75,60,37,73,86,41,46,63,43,50,48,52,39,57,76,74,41,53,71,72,52,46,56,51,46,36,70,77,29,55,34,32,44,52,47,51,51,52,52,50,51,51,52,47,31,40,75,72,59,76,41,80,77,77,76,80,77,83,124

Secondary structure (DSSP, 8-state):
-----HHHHHHHHHHHHHHHTS-SSHHHHHHHHHTTHHHHHHHHHHHHH--HHHHHHHHHH-HHHHHHHHHHHHHHHHHHTTSSPPPPP---

Foldseek 3Di:
DDDDDPLLVVLLVVQLVLLVVFDPDPVSLVVCVVPCVVSVVSLVCNVVVDDPVRVVVSCVVRVSSVVSVVSVVVVVVCVVVVVDDDDDPPPD

Nearest PDB structures (foldseek):
  7w4d-assembly1_H  TM=2.746E-01  e=1.126E+00  Sus scrofa
  7vzw-assembly1_H  TM=2.606E-01  e=1.126E+00  Sus scrofa
  7zd6-assembly1_f  TM=2.716E-01  e=1.731E+00  Ovis aries
  8e73-assembly1_A5  TM=2.681E-01  e=4.628E+00  Vigna radiata

pLDDT: mean 93.0, std 9.7, range [43.59, 98.38]

Sequence (92 aa):
MLDLSAEQHQLAKIVHDYASRFPSTESGDSQLLQGCYDYILAFKQVLDSSSKVQMDYICLQYPRLFRFAKMMELLAQGIADGVIQVPKEHSK